Protein AF-A0A1I7W9D2-F1 (afdb_monomer)

InterPro domains:
  IPR019429 7TM GPCR, serpentine chemoreceptor class i (Sri) [PF10327] (13-57)

Mean predicted aligned error: 10.72 Å

Secondary structure (DSSP, 8-state):
--HHHHHHHHHHHHHHHHHHHHHHHHHHHHHHHHIIIII--GGGTTHHHHHHHHHHHH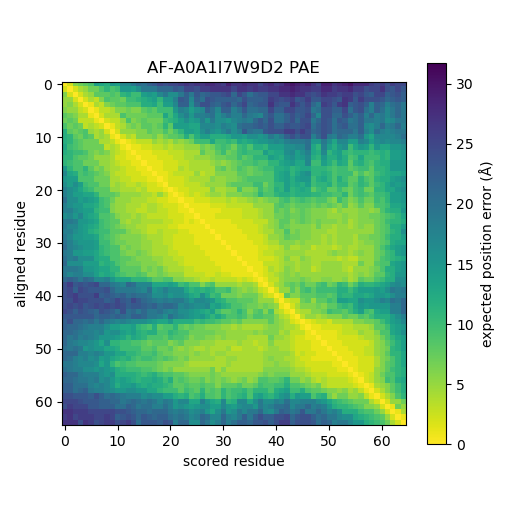HHHS---

Radius of gyration: 18.22 Å; Cα contacts (8 Å, |Δi|>4): 11; chains: 1; bounding box: 27×20×58 Å

pLDDT: mean 73.63, std 11.13, range [40.59, 87.88]

Sequence (65 aa):
MDNFTLFDDHNDVLLLFYNINSPICIFLNLLAIYLIVFQSTQEMGEYRWYLLHYQVSDFRIIPLG

Foldseek 3Di:
DPVVVVVVVVVVVVVVCCVVVVVVVVVVLVVQLCCLVPVDDCVCPCVSVVSNVVSVVVVVVPPPD

Structure (mmCIF, N/CA/C/O backbone):
data_AF-A0A1I7W9D2-F1
#
_entry.id   AF-A0A1I7W9D2-F1
#
loop_
_atom_site.group_PDB
_atom_site.id
_atom_site.type_symbol
_atom_site.label_atom_id
_atom_site.label_alt_id
_atom_site.label_comp_id
_atom_site.label_asym_id
_atom_site.label_entity_id
_atom_site.label_seq_id
_atom_site.pdbx_PDB_ins_code
_atom_site.Cartn_x
_atom_site.Cartn_y
_atom_site.Cartn_z
_atom_site.occupancy
_atom_site.B_iso_or_equiv
_atom_site.auth_seq_id
_atom_site.auth_comp_id
_atom_site.auth_asym_id
_atom_site.auth_atom_id
_atom_site.pdbx_PDB_model_num
ATOM 1 N N . MET A 1 1 ? 12.756 -1.440 -40.602 1.00 53.38 1 MET A N 1
ATOM 2 C CA . MET A 1 1 ? 13.649 -1.849 -39.487 1.00 53.38 1 MET A CA 1
ATOM 3 C C . MET A 1 1 ? 13.578 -0.797 -38.381 1.00 53.38 1 MET A C 1
ATOM 5 O O . MET A 1 1 ? 14.579 -0.271 -37.931 1.00 53.38 1 MET A O 1
ATOM 9 N N . ASP A 1 2 ? 12.346 -0.479 -38.014 1.00 59.94 2 ASP A N 1
ATOM 10 C CA . ASP A 1 2 ? 11.854 0.749 -37.382 1.00 59.94 2 ASP A CA 1
ATOM 11 C C . ASP A 1 2 ? 10.831 0.383 -36.295 1.00 59.94 2 ASP A C 1
ATOM 13 O O . ASP A 1 2 ? 10.830 0.948 -35.206 1.00 59.94 2 ASP A O 1
ATOM 17 N N . ASN A 1 3 ? 10.048 -0.672 -36.540 1.00 57.69 3 ASN A N 1
ATOM 18 C CA . ASN A 1 3 ? 9.162 -1.252 -35.534 1.00 57.69 3 ASN A CA 1
ATOM 19 C C . ASN A 1 3 ? 9.939 -1.917 -34.384 1.00 57.69 3 ASN A C 1
ATOM 21 O O . ASN A 1 3 ? 9.552 -1.760 -33.235 1.00 57.69 3 ASN A O 1
ATOM 25 N N . PHE A 1 4 ? 11.050 -2.612 -34.663 1.00 60.69 4 PHE A N 1
ATOM 26 C CA . PHE A 1 4 ? 11.843 -3.299 -33.627 1.00 60.69 4 PHE A CA 1
ATOM 27 C C . PHE A 1 4 ? 12.410 -2.322 -32.587 1.00 60.69 4 PHE A C 1
ATOM 29 O O . PHE A 1 4 ? 12.352 -2.604 -31.400 1.00 60.69 4 PHE A O 1
ATOM 36 N N . THR A 1 5 ? 12.878 -1.152 -33.027 1.00 62.22 5 THR A N 1
ATOM 37 C CA . THR A 1 5 ? 13.376 -0.079 -32.154 1.00 62.22 5 THR A CA 1
ATOM 38 C C . THR A 1 5 ? 12.268 0.609 -31.357 1.00 62.22 5 THR A C 1
ATOM 40 O O . THR A 1 5 ? 12.506 1.007 -30.228 1.00 62.22 5 THR A O 1
ATOM 43 N N . LEU A 1 6 ? 11.051 0.722 -31.907 1.00 60.72 6 LEU A N 1
ATOM 44 C CA . LEU A 1 6 ? 9.900 1.280 -31.185 1.00 60.72 6 LEU A CA 1
ATOM 45 C C . LEU A 1 6 ? 9.418 0.316 -30.089 1.00 60.72 6 LEU A C 1
ATOM 47 O O . LEU A 1 6 ? 9.135 0.748 -28.978 1.00 60.72 6 LEU A O 1
ATOM 51 N N . PHE A 1 7 ? 9.362 -0.989 -30.378 1.00 61.53 7 PHE A N 1
ATOM 52 C CA . PHE A 1 7 ? 9.014 -2.006 -29.379 1.00 61.53 7 PHE A CA 1
ATOM 53 C C . PHE A 1 7 ? 10.048 -2.102 -28.250 1.00 61.53 7 PHE A C 1
ATOM 55 O O . PHE A 1 7 ? 9.649 -2.267 -27.099 1.00 61.53 7 PHE A O 1
ATOM 62 N N . ASP A 1 8 ? 11.338 -1.980 -28.566 1.00 64.56 8 ASP A N 1
ATOM 63 C CA . ASP A 1 8 ? 12.426 -2.019 -27.581 1.00 64.56 8 ASP A CA 1
ATOM 64 C C . ASP A 1 8 ? 12.386 -0.794 -26.650 1.00 64.56 8 ASP A C 1
ATOM 66 O O . ASP A 1 8 ? 12.345 -0.944 -25.433 1.00 64.56 8 ASP A O 1
ATOM 70 N N . ASP A 1 9 ? 12.230 0.411 -27.213 1.00 67.38 9 ASP A N 1
ATOM 71 C CA . ASP A 1 9 ? 12.107 1.662 -26.448 1.00 67.38 9 ASP A CA 1
ATOM 72 C C . ASP A 1 9 ? 10.852 1.667 -25.553 1.00 67.38 9 ASP A C 1
ATOM 74 O O . ASP A 1 9 ? 10.885 2.074 -24.392 1.00 67.38 9 ASP A O 1
ATOM 78 N N . HIS A 1 10 ? 9.729 1.131 -26.048 1.00 71.06 10 HIS A N 1
ATOM 79 C CA . HIS A 1 10 ? 8.506 1.036 -25.252 1.00 71.06 10 HIS A CA 1
ATOM 80 C C . HIS A 1 10 ? 8.629 0.022 -24.106 1.00 71.06 10 HIS A C 1
ATOM 82 O O . HIS A 1 10 ? 8.088 0.243 -23.021 1.00 71.06 10 HIS A O 1
ATOM 88 N N . ASN A 1 11 ? 9.362 -1.0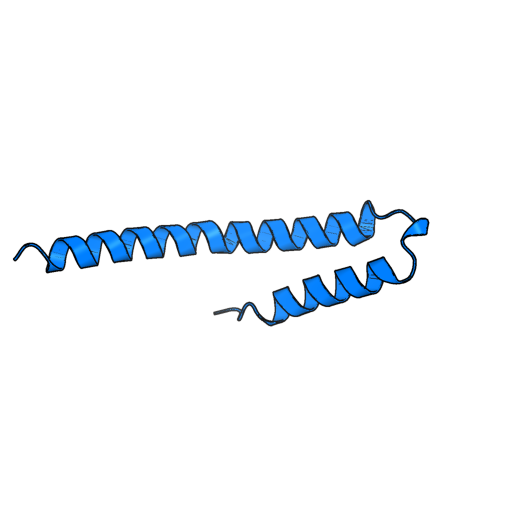69 -24.333 1.00 73.81 11 ASN A N 1
ATOM 89 C CA . ASN A 1 11 ? 9.663 -2.069 -23.318 1.00 73.81 11 ASN A CA 1
ATOM 90 C C . ASN A 1 11 ? 10.619 -1.522 -22.245 1.00 73.81 11 ASN A C 1
ATOM 92 O O . ASN A 1 11 ? 10.363 -1.723 -21.060 1.00 73.81 11 ASN A O 1
ATOM 96 N N . ASP A 1 12 ? 11.645 -0.760 -22.630 1.00 80.56 12 ASP A N 1
ATOM 97 C CA . ASP A 1 12 ? 12.561 -0.093 -21.695 1.00 80.56 12 ASP A CA 1
ATOM 98 C C . ASP A 1 12 ? 11.840 0.943 -20.827 1.00 80.56 12 ASP A C 1
ATOM 100 O O . ASP A 1 12 ? 12.049 1.006 -19.612 1.00 80.56 12 ASP A O 1
ATOM 104 N N . VAL A 1 13 ? 10.922 1.716 -21.415 1.00 81.88 13 VAL A N 1
ATOM 105 C CA . VAL A 1 13 ? 10.080 2.664 -20.673 1.00 81.88 13 VAL A CA 1
ATOM 106 C C . VAL A 1 13 ? 9.163 1.931 -19.688 1.00 81.88 13 VAL A C 1
ATOM 108 O O . VAL A 1 13 ? 9.066 2.334 -18.527 1.00 81.88 13 VAL A O 1
ATOM 111 N N . LEU A 1 14 ? 8.519 0.834 -20.103 1.00 80.56 14 LEU A N 1
ATOM 112 C CA . LEU A 1 14 ? 7.697 0.003 -19.215 1.00 80.56 14 LEU A CA 1
ATOM 113 C C . LEU A 1 14 ? 8.523 -0.607 -18.075 1.00 80.56 14 LEU A C 1
ATOM 115 O O . LEU A 1 14 ? 8.084 -0.582 -16.924 1.00 80.56 14 LEU A O 1
ATOM 119 N N . LEU A 1 15 ? 9.726 -1.103 -18.366 1.00 81.25 15 LEU A N 1
ATOM 120 C CA . LEU A 1 15 ? 10.6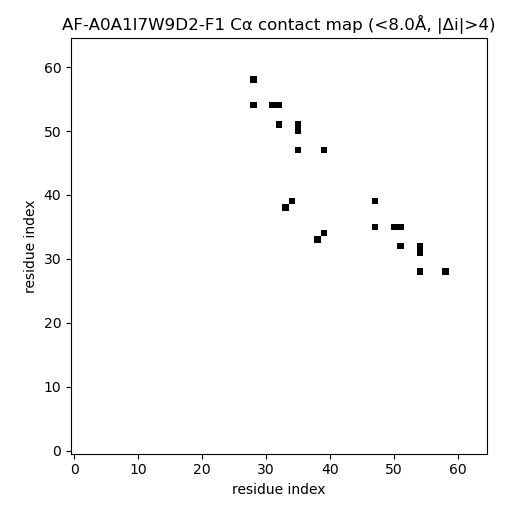51 -1.653 -17.377 1.00 81.25 15 LEU A CA 1
ATOM 121 C C . LEU A 1 15 ? 11.061 -0.590 -16.349 1.00 81.25 15 LEU A C 1
ATOM 123 O O . LEU A 1 15 ? 11.026 -0.847 -15.146 1.00 81.25 15 LEU A O 1
ATOM 127 N N . LEU A 1 16 ? 11.378 0.625 -16.804 1.00 80.50 16 LEU A N 1
ATOM 128 C CA . LEU A 1 16 ? 11.661 1.771 -15.940 1.00 80.50 16 LEU A CA 1
ATOM 129 C C . LEU A 1 16 ? 10.470 2.118 -15.046 1.00 80.50 16 LEU A C 1
ATOM 131 O O . LEU A 1 16 ? 10.648 2.316 -13.842 1.00 80.50 16 LEU A O 1
ATOM 135 N N . PHE A 1 17 ? 9.256 2.140 -15.600 1.00 81.06 17 PHE A N 1
ATOM 136 C CA . PHE A 1 17 ? 8.045 2.346 -14.811 1.00 81.06 17 PHE A CA 1
ATOM 137 C C . PHE A 1 17 ? 7.872 1.263 -13.750 1.00 81.06 17 PHE A C 1
ATOM 139 O O . PHE A 1 17 ? 7.605 1.602 -12.604 1.00 81.06 17 PHE A O 1
ATOM 146 N N . TYR A 1 18 ? 8.054 -0.018 -14.068 1.00 78.31 18 TYR A N 1
ATOM 147 C CA . TYR A 1 18 ? 7.978 -1.082 -13.063 1.00 78.31 18 TYR A CA 1
ATOM 148 C C . TYR A 1 18 ? 9.061 -0.945 -11.989 1.00 78.31 18 TYR A C 1
ATOM 150 O O . TYR A 1 18 ? 8.765 -1.070 -10.801 1.00 78.31 18 TYR A O 1
ATOM 158 N N . ASN A 1 19 ? 10.292 -0.626 -12.385 1.00 79.25 19 ASN A N 1
ATOM 159 C CA . ASN A 1 19 ? 11.420 -0.498 -11.467 1.00 79.25 19 ASN A CA 1
ATOM 160 C C . ASN A 1 19 ? 11.281 0.705 -10.517 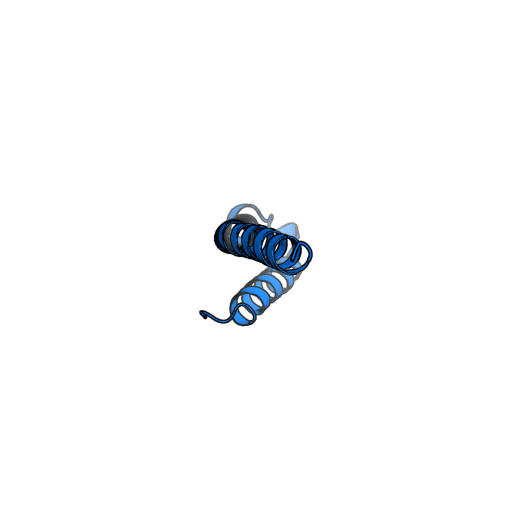1.00 79.25 19 ASN A C 1
ATOM 162 O O . ASN A 1 19 ? 11.745 0.651 -9.383 1.00 79.25 19 ASN A O 1
ATOM 166 N N . ILE A 1 20 ? 10.614 1.779 -10.954 1.00 83.06 20 ILE A N 1
ATOM 167 C CA . ILE A 1 20 ? 10.314 2.958 -10.125 1.00 83.06 20 ILE A CA 1
ATOM 168 C C . ILE A 1 20 ? 9.037 2.744 -9.300 1.00 83.06 20 ILE A C 1
ATOM 170 O O . ILE A 1 20 ? 8.998 3.079 -8.117 1.00 83.06 20 ILE A O 1
ATOM 174 N N . ASN A 1 21 ? 7.991 2.164 -9.889 1.00 78.75 21 ASN A N 1
ATOM 175 C CA . ASN A 1 21 ? 6.713 1.959 -9.210 1.00 78.75 21 ASN A CA 1
ATOM 176 C C . ASN A 1 21 ? 6.782 0.857 -8.151 1.00 78.75 21 ASN A C 1
ATOM 178 O O . ASN A 1 21 ? 6.072 0.949 -7.156 1.00 78.75 21 ASN A O 1
ATOM 182 N N . SER A 1 22 ? 7.644 -0.148 -8.318 1.00 77.25 22 SER A N 1
ATOM 183 C CA . SER A 1 22 ? 7.845 -1.221 -7.337 1.00 77.25 22 SER A CA 1
ATOM 184 C C . SER A 1 22 ? 8.241 -0.693 -5.942 1.00 77.25 22 SER A C 1
ATOM 186 O O . SER A 1 22 ? 7.485 -0.909 -4.989 1.00 77.25 22 SER A O 1
ATOM 188 N N . PRO A 1 23 ? 9.329 0.088 -5.776 1.00 81.25 23 PRO A N 1
ATOM 189 C CA . PRO A 1 23 ? 9.692 0.641 -4.472 1.00 81.25 23 PRO A CA 1
ATOM 190 C C . PRO A 1 23 ? 8.672 1.665 -3.959 1.00 81.25 23 PRO A C 1
ATOM 192 O O . PRO A 1 23 ? 8.417 1.712 -2.757 1.00 81.25 23 PRO A O 1
ATOM 195 N N . ILE A 1 24 ? 8.048 2.454 -4.843 1.00 85.38 24 ILE A N 1
ATOM 196 C CA . ILE A 1 24 ? 6.994 3.409 -4.461 1.00 85.38 24 ILE A CA 1
ATOM 197 C C . ILE A 1 24 ? 5.770 2.673 -3.903 1.00 85.38 24 ILE A C 1
ATOM 199 O O . ILE A 1 24 ? 5.216 3.092 -2.890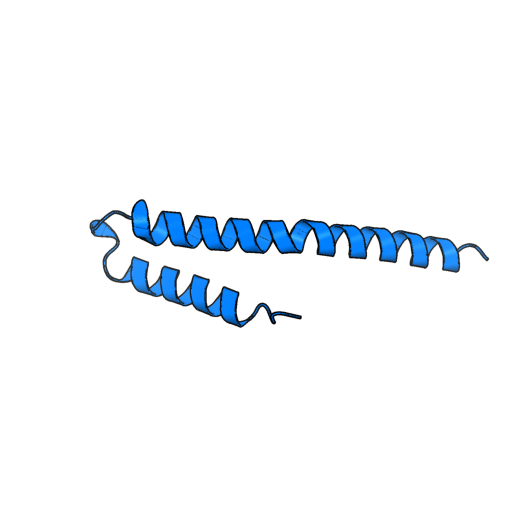 1.00 85.38 24 ILE A O 1
ATOM 203 N N . CYS A 1 25 ? 5.369 1.559 -4.517 1.00 82.00 25 CYS A N 1
ATOM 204 C CA . CYS A 1 25 ? 4.246 0.739 -4.073 1.00 82.00 25 CYS A CA 1
ATOM 205 C C . CYS A 1 25 ? 4.509 0.140 -2.686 1.00 82.00 25 CYS A C 1
ATOM 207 O O . CYS A 1 25 ? 3.664 0.253 -1.797 1.00 82.00 25 CYS A O 1
ATOM 209 N N . ILE A 1 26 ? 5.716 -0.390 -2.454 1.00 83.19 26 ILE A N 1
ATOM 210 C CA . ILE A 1 26 ? 6.141 -0.878 -1.133 1.00 83.19 26 ILE A CA 1
ATOM 211 C C . ILE A 1 26 ? 6.087 0.255 -0.099 1.00 83.19 26 ILE A C 1
ATOM 213 O O . ILE A 1 26 ? 5.563 0.070 1.001 1.00 83.19 26 ILE A O 1
ATOM 217 N N . PHE A 1 27 ? 6.587 1.441 -0.453 1.00 86.44 27 PHE A N 1
ATOM 218 C CA . PHE A 1 27 ? 6.608 2.592 0.447 1.00 86.44 27 PHE A CA 1
ATOM 219 C C . PHE A 1 27 ? 5.197 3.072 0.809 1.00 86.44 27 PHE A C 1
ATOM 221 O O . PHE A 1 27 ? 4.911 3.316 1.980 1.00 86.44 27 PHE A O 1
ATOM 228 N N . LEU A 1 28 ? 4.297 3.165 -0.173 1.00 86.56 28 LEU A N 1
ATOM 229 C CA . LEU A 1 28 ? 2.899 3.542 0.040 1.00 86.56 28 LEU A CA 1
ATOM 230 C C . LEU A 1 28 ? 2.145 2.505 0.881 1.00 86.56 28 LEU A C 1
ATOM 232 O O . LEU A 1 28 ? 1.368 2.892 1.753 1.00 86.56 28 LEU A O 1
ATOM 236 N N . ASN A 1 29 ? 2.406 1.209 0.687 1.00 83.81 29 ASN A N 1
ATOM 237 C CA . ASN A 1 29 ? 1.801 0.157 1.507 1.00 83.81 29 ASN A CA 1
ATOM 238 C C . ASN A 1 29 ? 2.296 0.203 2.962 1.00 83.81 29 ASN A C 1
ATOM 240 O O . ASN A 1 29 ? 1.485 0.113 3.886 1.00 83.81 29 ASN A O 1
ATOM 244 N N . LEU A 1 30 ? 3.594 0.432 3.194 1.00 84.50 30 LEU A N 1
ATOM 245 C CA . LEU A 1 30 ? 4.131 0.645 4.546 1.00 84.50 30 LEU A CA 1
ATOM 246 C C . LEU A 1 30 ? 3.556 1.908 5.198 1.00 84.50 30 LEU A C 1
ATOM 248 O O . LEU A 1 30 ? 3.177 1.877 6.370 1.00 84.50 30 LEU A O 1
ATOM 252 N N . LEU A 1 31 ? 3.443 3.001 4.436 1.00 87.88 31 LEU A N 1
ATOM 253 C CA . LEU A 1 31 ? 2.822 4.241 4.895 1.00 87.88 31 LEU A CA 1
ATOM 254 C C . LEU A 1 31 ? 1.361 4.003 5.298 1.00 87.88 31 LEU A C 1
ATOM 256 O O . LEU A 1 31 ? 0.944 4.442 6.365 1.00 87.88 31 LEU A O 1
ATOM 260 N N . ALA A 1 32 ? 0.589 3.271 4.494 1.00 84.94 32 ALA A N 1
ATOM 261 C CA . ALA A 1 32 ? -0.804 2.968 4.799 1.00 84.94 32 ALA A CA 1
ATOM 262 C C . ALA A 1 32 ? -0.944 2.153 6.094 1.00 84.94 32 ALA A C 1
ATOM 264 O O . ALA A 1 32 ? -1.754 2.507 6.950 1.00 84.94 32 ALA A O 1
ATOM 265 N N . ILE A 1 33 ? -0.113 1.122 6.290 1.00 84.88 33 ILE A N 1
ATOM 266 C CA . ILE A 1 33 ? -0.083 0.353 7.545 1.00 84.88 33 ILE A CA 1
ATOM 267 C C . ILE A 1 33 ? 0.263 1.268 8.723 1.00 84.88 33 ILE A C 1
ATOM 269 O O . ILE A 1 33 ? -0.404 1.212 9.756 1.00 84.88 33 ILE A O 1
ATOM 273 N N . TYR A 1 34 ? 1.260 2.143 8.571 1.00 84.81 34 TYR A N 1
ATOM 274 C CA . TYR A 1 34 ? 1.643 3.094 9.612 1.00 84.81 34 TYR A CA 1
ATOM 275 C C . TYR A 1 34 ? 0.482 4.022 9.991 1.00 84.81 34 T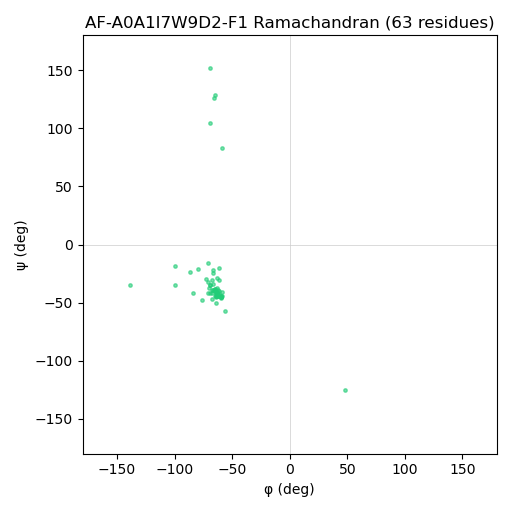YR A C 1
ATOM 277 O O . TYR A 1 34 ? 0.184 4.182 11.172 1.00 84.81 34 TYR A O 1
ATOM 285 N N . LEU A 1 35 ? -0.232 4.580 9.012 1.00 84.00 35 LEU A N 1
ATOM 286 C CA . LEU A 1 35 ? -1.387 5.445 9.269 1.00 84.00 35 LEU A CA 1
ATOM 287 C C . LEU A 1 35 ? -2.536 4.666 9.936 1.00 84.00 35 LEU A C 1
ATOM 289 O O . LEU A 1 35 ? -3.131 5.159 10.893 1.00 84.00 35 LEU A O 1
ATOM 293 N N . ILE A 1 36 ? -2.807 3.425 9.517 1.00 83.75 36 ILE A N 1
ATOM 294 C CA . ILE A 1 36 ? -3.847 2.574 10.127 1.00 83.75 36 ILE A CA 1
ATOM 295 C C . ILE A 1 36 ? -3.489 2.194 11.574 1.00 83.75 36 ILE A C 1
ATOM 297 O O . ILE A 1 36 ? -4.361 2.153 12.443 1.00 83.75 36 ILE A O 1
ATOM 301 N N . VAL A 1 37 ? -2.219 1.912 11.868 1.00 79.62 37 VAL A N 1
ATOM 302 C CA . VAL A 1 37 ? -1.782 1.530 13.220 1.00 79.62 37 VAL A CA 1
ATOM 303 C C . VAL A 1 37 ? -1.703 2.746 14.142 1.00 79.62 37 VAL A C 1
ATOM 305 O O . VAL A 1 37 ? -2.214 2.692 15.262 1.00 79.62 37 VAL A O 1
ATOM 308 N N . PHE A 1 38 ? -1.081 3.830 13.678 1.00 77.06 38 PHE A N 1
ATOM 309 C CA . PHE A 1 38 ? -0.658 4.952 14.517 1.00 77.06 38 PHE A CA 1
ATOM 310 C C . PHE A 1 38 ? -1.610 6.152 14.478 1.00 77.06 38 PHE A C 1
ATOM 312 O O . PHE A 1 38 ? -1.775 6.826 15.490 1.00 77.06 38 PHE A O 1
ATOM 319 N N . GLN A 1 39 ? -2.230 6.434 13.328 1.00 74.38 39 GLN A N 1
ATOM 320 C CA . GLN A 1 39 ? -3.099 7.603 13.149 1.00 74.38 39 GLN A CA 1
ATOM 321 C C . GLN A 1 39 ? -4.592 7.265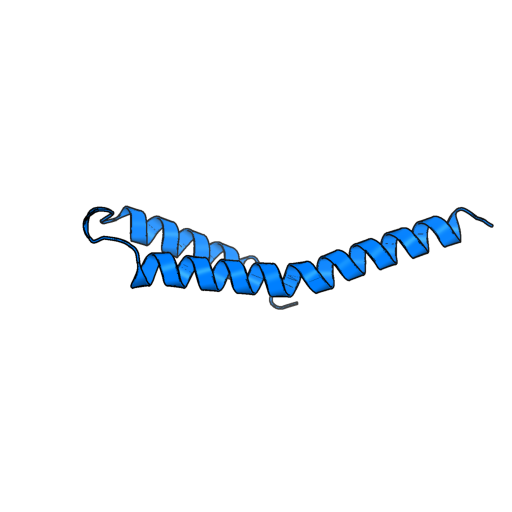 13.253 1.00 74.38 39 GLN A C 1
ATOM 323 O O . GLN A 1 39 ? -5.409 8.155 13.477 1.00 74.38 39 GLN A O 1
ATOM 328 N N . SER A 1 40 ? -4.972 5.994 13.115 1.00 69.88 40 SER A N 1
ATOM 329 C CA . SER A 1 40 ? -6.375 5.610 13.221 1.00 69.88 40 SER A CA 1
ATOM 330 C C . SER A 1 40 ? -6.921 5.840 14.634 1.00 69.88 40 SER A C 1
ATOM 332 O O . SER A 1 40 ? -6.383 5.349 15.632 1.00 69.88 40 SER A O 1
ATOM 334 N N . THR A 1 41 ? -8.026 6.579 14.710 1.00 67.69 41 THR A N 1
ATOM 335 C CA . THR A 1 41 ? -8.781 6.837 15.935 1.00 67.69 41 THR A CA 1
ATOM 336 C C . THR A 1 41 ? -9.478 5.573 16.441 1.00 67.69 41 THR A C 1
ATOM 338 O O . THR A 1 41 ? -9.830 4.667 15.683 1.00 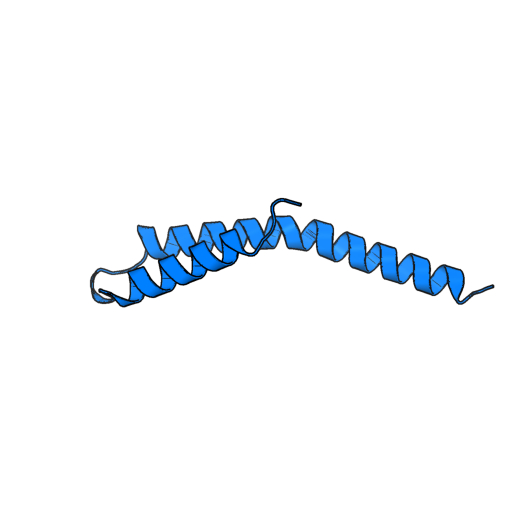67.69 41 THR A O 1
ATOM 341 N N . GLN A 1 42 ? -9.692 5.500 17.757 1.00 64.25 42 GLN A N 1
ATOM 342 C CA . GLN A 1 42 ? -10.363 4.371 18.416 1.00 64.25 42 GLN A CA 1
ATOM 343 C C . GLN A 1 42 ? -11.817 4.172 17.932 1.00 64.25 42 GLN A C 1
ATOM 345 O O . GLN A 1 42 ? -12.345 3.068 18.022 1.00 64.25 42 GLN A O 1
ATOM 350 N N . GLU A 1 43 ? -12.428 5.210 17.349 1.00 70.38 43 GLU A N 1
ATOM 351 C CA . GLU A 1 43 ? -13.785 5.186 16.783 1.00 70.38 43 GLU A CA 1
ATOM 352 C C . GLU A 1 43 ? -13.942 4.288 15.548 1.00 70.38 43 GLU A C 1
ATOM 354 O O . GLU A 1 43 ? -15.050 3.843 15.262 1.00 70.38 43 GLU A O 1
ATOM 359 N N . MET A 1 44 ? -12.860 3.969 14.825 1.00 67.25 44 MET A N 1
ATOM 360 C CA . MET A 1 44 ? -12.944 3.058 13.675 1.00 67.25 44 MET A CA 1
ATOM 361 C C . MET A 1 44 ? -13.188 1.592 14.080 1.00 67.25 44 MET A C 1
ATOM 363 O O . MET A 1 44 ? -13.579 0.796 13.227 1.00 67.25 44 MET A O 1
ATOM 367 N N . GLY A 1 45 ? -12.975 1.219 15.349 1.00 77.69 45 GLY A N 1
ATOM 368 C CA . GLY A 1 45 ? -13.274 -0.122 15.867 1.00 77.69 45 GLY A CA 1
ATOM 369 C C . GLY A 1 45 ? -12.743 -1.261 14.983 1.00 77.69 45 GLY A C 1
ATOM 370 O O . GLY A 1 45 ? -11.562 -1.294 14.635 1.00 77.69 45 GLY A O 1
ATOM 371 N N . GLU A 1 46 ? -13.635 -2.173 14.585 1.00 76.81 46 GLU A N 1
ATOM 372 C CA . GLU 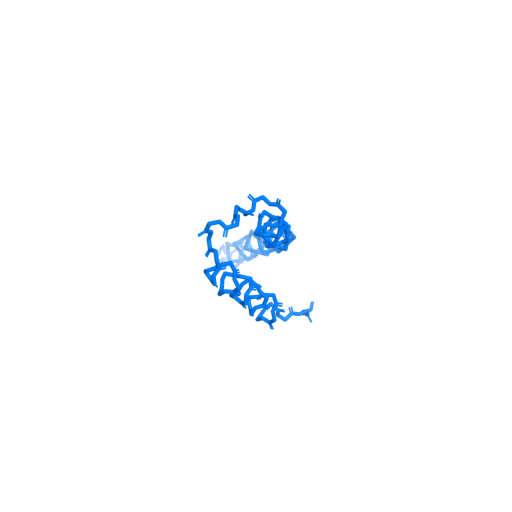A 1 46 ? -13.337 -3.352 13.753 1.00 76.81 46 GLU A CA 1
ATOM 373 C C . GLU A 1 46 ? -12.907 -3.017 12.313 1.00 76.81 46 GLU A C 1
ATOM 375 O O . GLU A 1 46 ? -12.175 -3.786 11.690 1.00 76.81 46 GLU A O 1
ATOM 380 N N . TYR A 1 47 ? -13.290 -1.852 11.773 1.00 77.75 47 TYR A N 1
ATOM 381 C CA . TYR A 1 47 ? -12.902 -1.452 10.412 1.00 77.75 47 TYR A CA 1
ATOM 382 C C . TYR A 1 47 ? -11.385 -1.287 10.257 1.00 77.75 47 TYR A C 1
ATOM 384 O O . TYR A 1 47 ? -10.849 -1.539 9.176 1.00 77.75 47 TYR A O 1
ATOM 392 N N . ARG A 1 48 ? -10.671 -0.938 11.338 1.00 75.88 48 ARG A N 1
ATOM 393 C CA . ARG A 1 48 ? -9.198 -0.929 11.352 1.00 75.88 48 ARG A CA 1
ATOM 394 C C . ARG A 1 48 ? -8.623 -2.293 11.030 1.00 75.88 48 ARG A C 1
ATOM 396 O O . ARG A 1 48 ? -7.677 -2.379 10.256 1.00 75.88 48 ARG A O 1
ATOM 403 N N . TRP A 1 49 ? -9.179 -3.341 11.629 1.00 76.31 49 TRP A N 1
ATOM 404 C CA . TRP A 1 49 ? -8.676 -4.699 11.470 1.00 76.31 49 TRP A CA 1
ATOM 405 C C . TRP A 1 49 ? -8.938 -5.228 10.062 1.00 76.31 49 TRP A C 1
ATOM 407 O O . TRP A 1 49 ? -8.055 -5.858 9.486 1.00 76.31 49 TRP A O 1
ATOM 417 N N . TYR A 1 50 ? -10.085 -4.889 9.465 1.00 81.19 50 TYR A N 1
ATOM 418 C CA . TYR A 1 50 ? -10.368 -5.208 8.063 1.00 81.19 50 TYR A CA 1
ATOM 419 C C . TYR A 1 50 ? -9.415 -4.503 7.091 1.00 81.19 50 TYR A C 1
ATOM 421 O O . TYR A 1 50 ? -8.885 -5.152 6.190 1.00 81.19 50 TYR A O 1
ATOM 429 N N . LEU A 1 51 ? -9.151 -3.206 7.288 1.00 81.06 51 LEU A N 1
ATOM 430 C CA . LEU A 1 51 ? -8.188 -2.462 6.468 1.00 81.06 51 LEU A CA 1
ATOM 431 C C . LEU A 1 51 ? -6.774 -3.024 6.633 1.00 81.06 51 LEU A C 1
ATOM 433 O O . LEU A 1 51 ? -6.093 -3.295 5.654 1.00 81.06 51 LEU A O 1
ATOM 437 N N . LEU A 1 52 ? -6.358 -3.310 7.864 1.00 80.69 52 LEU A N 1
ATOM 438 C CA . LEU A 1 52 ? -5.043 -3.884 8.129 1.00 80.69 52 LEU A CA 1
ATOM 439 C C . LEU A 1 52 ? -4.899 -5.277 7.490 1.00 80.69 52 LEU A C 1
ATOM 441 O O . LEU A 1 52 ? -3.882 -5.558 6.860 1.00 80.69 52 LEU A O 1
ATOM 445 N N . HIS A 1 53 ? -5.934 -6.119 7.561 1.00 80.62 53 HIS A N 1
ATOM 446 C CA . HIS A 1 53 ? -5.957 -7.422 6.891 1.00 80.62 53 HIS A CA 1
ATOM 447 C C . HIS A 1 53 ? -5.895 -7.296 5.360 1.00 80.62 53 HIS A C 1
ATOM 449 O O . HIS A 1 53 ? -5.231 -8.100 4.701 1.00 80.62 53 HIS A O 1
ATOM 455 N N . TYR A 1 54 ? -6.555 -6.287 4.787 1.00 80.38 54 TYR A N 1
ATOM 456 C CA . TYR A 1 54 ? -6.484 -5.992 3.358 1.00 80.38 54 TYR A CA 1
ATOM 457 C C . TYR A 1 54 ? -5.066 -5.577 2.940 1.00 80.38 54 TYR A C 1
ATOM 459 O O . TYR A 1 54 ? -4.499 -6.199 2.044 1.00 80.38 54 TYR A O 1
ATOM 467 N N . GLN A 1 55 ? -4.445 -4.625 3.647 1.00 79.12 55 GLN A N 1
ATOM 468 C CA . GLN A 1 55 ? -3.060 -4.206 3.392 1.00 79.12 55 GLN A CA 1
ATOM 469 C C . GLN A 1 55 ? -2.054 -5.367 3.525 1.00 79.12 55 GLN A C 1
ATOM 471 O O . GLN A 1 55 ? -1.146 -5.497 2.707 1.00 79.12 55 GLN A O 1
ATOM 476 N N . VAL A 1 56 ? -2.213 -6.245 4.524 1.00 77.31 56 VAL A N 1
ATOM 477 C CA . VAL A 1 56 ? -1.349 -7.434 4.687 1.00 77.31 56 VAL A CA 1
ATOM 478 C C . VAL A 1 56 ? -1.581 -8.468 3.583 1.00 77.31 56 VAL A C 1
ATOM 480 O O . VAL A 1 56 ? -0.637 -9.129 3.148 1.00 77.31 56 VAL A O 1
ATOM 483 N N . SER A 1 57 ? -2.818 -8.610 3.103 1.00 76.44 57 SER A N 1
ATOM 484 C CA . SER A 1 57 ? -3.128 -9.498 1.978 1.00 76.44 57 SER A CA 1
ATOM 485 C C . SER A 1 57 ? -2.486 -9.002 0.686 1.00 76.44 57 SER A C 1
ATOM 487 O O . SER A 1 57 ? -1.940 -9.813 -0.055 1.00 76.44 57 SER A O 1
ATOM 489 N N . ASP A 1 58 ? -2.481 -7.690 0.460 1.00 69.81 58 ASP A N 1
ATOM 490 C CA . ASP A 1 58 ? -1.826 -7.062 -0.687 1.00 69.81 58 ASP A CA 1
ATOM 491 C C . ASP A 1 58 ? -0.302 -7.276 -0.649 1.00 69.81 58 ASP A C 1
ATOM 493 O O . ASP A 1 58 ? 0.298 -7.724 -1.624 1.00 69.81 58 ASP A O 1
ATOM 497 N N . PHE A 1 59 ? 0.318 -7.128 0.528 1.00 65.31 59 PHE A N 1
ATOM 498 C CA . PHE A 1 59 ? 1.741 -7.431 0.729 1.00 65.31 59 PHE A CA 1
ATOM 499 C C . PHE A 1 59 ? 2.091 -8.907 0.466 1.00 65.31 59 PHE A C 1
ATOM 501 O O . PHE A 1 59 ? 3.198 -9.217 0.040 1.00 65.31 59 PHE A O 1
ATOM 508 N N . ARG A 1 60 ? 1.148 -9.829 0.706 1.00 58.66 60 ARG A N 1
ATOM 509 C CA . ARG A 1 60 ? 1.311 -11.264 0.417 1.00 58.66 60 ARG A CA 1
ATOM 510 C C . ARG A 1 60 ? 1.098 -11.603 -1.064 1.00 58.66 60 ARG A C 1
ATOM 512 O O . ARG A 1 60 ? 1.539 -12.661 -1.503 1.00 58.66 60 ARG A O 1
ATOM 519 N N . ILE A 1 61 ? 0.397 -10.748 -1.809 1.00 54.09 61 ILE A N 1
ATOM 520 C CA . ILE A 1 61 ? 0.137 -10.915 -3.245 1.00 54.09 61 ILE A CA 1
ATOM 521 C C . ILE A 1 61 ? 1.277 -10.336 -4.085 1.00 54.09 61 ILE A C 1
ATOM 523 O O . ILE A 1 61 ? 1.481 -10.817 -5.196 1.00 54.09 61 ILE A O 1
ATOM 527 N N . ILE A 1 62 ? 2.061 -9.386 -3.561 1.00 53.81 62 ILE A N 1
ATOM 528 C CA . ILE A 1 62 ? 3.351 -9.012 -4.150 1.00 53.81 62 ILE A CA 1
ATOM 529 C C . ILE A 1 62 ? 4.295 -10.202 -3.926 1.00 53.81 62 ILE A C 1
ATOM 531 O O . ILE A 1 62 ? 4.746 -10.416 -2.796 1.00 53.81 62 ILE A O 1
ATOM 535 N N . PRO A 1 63 ? 4.597 -11.021 -4.950 1.00 44.75 63 PRO A N 1
ATOM 536 C CA . PRO A 1 63 ? 5.641 -12.009 -4.792 1.00 44.75 63 PRO A CA 1
ATOM 537 C C . PRO A 1 63 ? 6.923 -11.201 -4.596 1.00 44.75 63 PRO A C 1
ATOM 539 O O . PRO A 1 63 ? 7.216 -10.302 -5.384 1.00 44.75 63 PRO A O 1
ATOM 542 N N . LEU A 1 64 ? 7.677 -11.501 -3.543 1.00 48.31 64 LEU A N 1
ATOM 543 C CA . LEU A 1 64 ? 9.112 -11.237 -3.527 1.00 48.31 64 LEU A CA 1
ATOM 544 C C . LEU A 1 64 ? 9.706 -12.013 -4.715 1.00 48.31 64 LEU A C 1
ATOM 546 O O . LEU A 1 64 ? 10.063 -13.181 -4.572 1.00 48.31 64 LEU A O 1
ATOM 550 N N . GLY A 1 65 ? 9.641 -11.409 -5.901 1.00 40.59 65 GLY A N 1
ATOM 551 C CA . GLY A 1 65 ? 10.255 -11.871 -7.141 1.00 40.59 65 GLY A CA 1
ATOM 552 C C . GLY A 1 65 ? 11.712 -11.462 -7.185 1.00 40.59 65 GLY A C 1
ATOM 553 O O . GLY A 1 65 ? 12.004 -10.316 -6.772 1.00 40.59 65 GLY A O 1
#

Organism: Heterorhabditis bacteriophora (NCBI:txid37862)

Solvent-accessible surface area (backbone atoms only — not comparable to full-atom values): 3806 Å² total; per-residue (Å²): 142,57,66,65,59,52,53,49,53,52,47,52,53,49,50,50,48,49,66,54,46,50,60,49,50,54,50,52,53,54,49,51,52,47,42,56,70,72,66,52,59,79,86,51,58,69,57,49,56,55,52,52,52,49,55,53,49,52,60,67,67,53,68,94,118